Protein AF-A0A8H3F7Q8-F1 (afdb_monomer_lite)

Secondary structure (DSSP, 8-state):
----HHHHTGGGG----GGG--------SHHHHHHHHHHHHHHHHSS--S-EEEEE-GGGHHIIIIIIHHHTT--GGGEEEEE-PPPTTTS-HHHHHHHHIIIIIHHHHS-TTS-SHHHHHHHHHTT--GGGGGTTGGGS-HHHHHHHT---TTTT-PPP-S--GGGGTT-

Structure (mmCIF, N/CA/C/O backbone):
data_AF-A0A8H3F7Q8-F1
#
_entry.id   AF-A0A8H3F7Q8-F1
#
loop_
_atom_site.group_PDB
_atom_site.id
_atom_site.type_symbol
_atom_site.label_atom_id
_atom_site.label_alt_id
_atom_site.label_comp_id
_atom_site.label_asym_id
_atom_site.label_entity_id
_atom_site.label_seq_id
_atom_site.pdbx_PDB_ins_code
_atom_site.Cartn_x
_atom_site.Cartn_y
_atom_site.Cartn_z
_atom_site.occupancy
_atom_site.B_iso_or_equiv
_atom_site.auth_seq_id
_atom_site.auth_comp_id
_atom_site.auth_asym_id
_atom_site.auth_atom_id
_atom_site.pdbx_PDB_model_num
ATOM 1 N N . MET A 1 1 ? -10.538 2.514 -24.188 1.00 38.47 1 MET A N 1
ATOM 2 C CA . MET A 1 1 ? -11.020 1.295 -23.506 1.00 38.47 1 MET A CA 1
ATOM 3 C C . MET A 1 1 ? -10.048 1.045 -22.367 1.00 38.47 1 MET A C 1
ATOM 5 O O . MET A 1 1 ? -8.864 0.940 -22.654 1.00 38.47 1 MET A O 1
ATOM 9 N N . ILE A 1 2 ? -10.483 1.089 -21.105 1.00 45.28 2 ILE A N 1
ATOM 10 C CA . ILE A 1 2 ? -9.606 0.696 -19.993 1.00 45.28 2 ILE A CA 1
ATOM 11 C C . ILE A 1 2 ? -9.427 -0.815 -20.124 1.00 45.28 2 ILE A C 1
ATOM 13 O O . ILE A 1 2 ? -10.414 -1.547 -20.145 1.00 45.28 2 ILE A O 1
ATOM 17 N N . GLN A 1 3 ? -8.189 -1.250 -20.325 1.00 55.62 3 GLN A N 1
ATOM 18 C CA . GLN A 1 3 ? -7.856 -2.658 -20.452 1.00 55.62 3 GLN A CA 1
ATOM 19 C C . GLN A 1 3 ? -8.071 -3.338 -19.095 1.00 55.62 3 GLN A C 1
ATOM 21 O O . GLN A 1 3 ? -7.440 -2.958 -18.107 1.00 55.62 3 GLN A O 1
ATOM 26 N N . ASP A 1 4 ? -8.971 -4.319 -19.031 1.00 75.25 4 ASP A N 1
ATOM 27 C CA . ASP A 1 4 ? -9.176 -5.121 -17.825 1.00 75.25 4 ASP A CA 1
ATOM 28 C C . ASP A 1 4 ? -8.145 -6.251 -17.823 1.00 75.25 4 ASP A C 1
ATOM 30 O O . ASP A 1 4 ? -8.389 -7.360 -18.295 1.00 75.25 4 ASP A O 1
ATOM 34 N N . VAL A 1 5 ? -6.956 -5.930 -17.310 1.00 79.31 5 VAL A N 1
ATOM 35 C CA . VAL A 1 5 ? -5.803 -6.840 -17.264 1.00 79.31 5 VAL A CA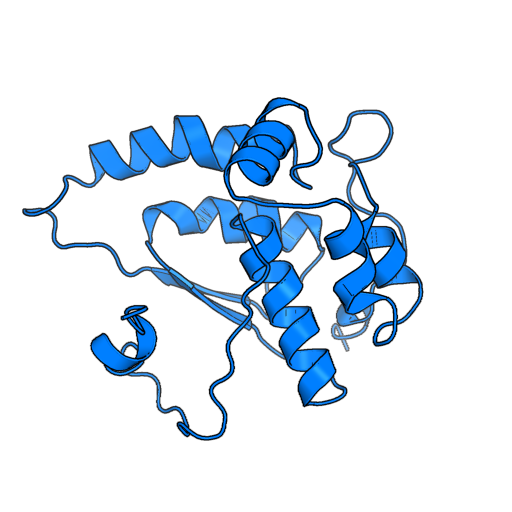 1
ATOM 36 C C . VAL A 1 5 ? -6.165 -8.178 -16.612 1.00 79.31 5 VAL A C 1
ATOM 38 O O . VAL A 1 5 ? -5.646 -9.213 -17.025 1.00 79.31 5 VAL A O 1
ATOM 41 N N . ALA A 1 6 ? -7.062 -8.186 -15.622 1.00 83.75 6 ALA A N 1
ATOM 42 C CA . ALA A 1 6 ? -7.491 -9.420 -14.980 1.00 83.75 6 ALA A CA 1
ATOM 43 C C . ALA A 1 6 ? -8.317 -10.288 -15.939 1.00 83.75 6 ALA A C 1
ATOM 45 O O . ALA A 1 6 ? -8.023 -11.476 -16.075 1.00 83.75 6 ALA A O 1
ATOM 46 N N . LYS A 1 7 ? -9.301 -9.710 -16.641 1.00 85.00 7 LYS A N 1
ATOM 47 C CA . LYS A 1 7 ? -10.099 -10.440 -17.644 1.00 85.00 7 LYS A CA 1
ATOM 48 C C . LYS A 1 7 ? -9.254 -10.917 -18.822 1.00 85.00 7 LYS A C 1
ATOM 50 O O . LYS A 1 7 ? -9.357 -12.085 -19.195 1.00 85.00 7 LYS A O 1
ATOM 55 N N . ASP A 1 8 ? -8.384 -10.058 -19.349 1.00 86.44 8 ASP A N 1
ATOM 56 C CA . ASP A 1 8 ? -7.514 -10.370 -20.491 1.00 86.44 8 ASP A CA 1
ATOM 57 C C . ASP A 1 8 ? -6.557 -11.534 -20.199 1.00 86.44 8 ASP A C 1
ATOM 59 O O . ASP A 1 8 ? -6.182 -12.280 -21.099 1.00 86.44 8 ASP A O 1
ATOM 63 N N . ASN A 1 9 ? -6.193 -11.721 -18.928 1.00 85.56 9 ASN A N 1
ATOM 64 C CA . ASN A 1 9 ? -5.328 -12.808 -18.473 1.00 85.56 9 ASN A CA 1
ATOM 65 C C . ASN A 1 9 ? -6.108 -13.957 -17.811 1.00 85.56 9 ASN A C 1
ATOM 67 O O . ASN A 1 9 ? -5.530 -14.716 -17.032 1.00 85.56 9 ASN A O 1
ATOM 71 N N . GLN A 1 10 ? -7.416 -14.083 -18.076 1.00 88.38 10 GLN A N 1
ATOM 72 C CA . GLN A 1 10 ? -8.281 -15.140 -17.529 1.00 88.38 10 GLN A CA 1
ATOM 73 C C . GLN A 1 10 ? -8.143 -15.296 -16.002 1.00 88.38 10 GLN A C 1
ATOM 75 O O . GLN A 1 10 ? -8.003 -16.401 -15.472 1.00 88.38 10 GLN A O 1
ATOM 80 N N . TYR A 1 11 ? -8.100 -14.164 -15.296 1.00 87.56 11 TYR A N 1
ATOM 81 C CA . TYR A 1 11 ? -7.892 -14.070 -13.850 1.00 87.56 11 TYR A CA 1
ATOM 82 C C . TYR A 1 11 ? -6.658 -14.835 -13.348 1.00 87.56 11 TYR A C 1
ATOM 84 O O . TYR A 1 11 ? -6.620 -15.321 -12.217 1.00 87.56 11 TYR A O 1
ATOM 92 N N . PHE A 1 12 ? -5.635 -14.960 -14.197 1.00 86.88 12 PHE A N 1
ATOM 93 C CA . PHE A 1 12 ? -4.383 -15.656 -13.912 1.00 86.88 12 PHE A CA 1
ATOM 94 C C . PHE A 1 12 ? -4.593 -17.102 -13.425 1.00 86.88 12 PHE A C 1
ATOM 96 O O . PHE A 1 12 ? -3.835 -17.588 -12.574 1.00 86.88 12 PHE A O 1
ATOM 103 N N . GLY A 1 13 ? -5.630 -17.775 -13.940 1.00 84.81 13 GLY A N 1
ATOM 104 C CA . GLY A 1 13 ? -5.991 -19.154 -13.596 1.00 84.81 13 GLY A CA 1
ATOM 105 C C . GLY A 1 13 ? -6.688 -19.315 -12.242 1.00 84.81 13 GLY A C 1
ATOM 106 O O . GLY A 1 13 ? -6.814 -20.435 -11.752 1.00 84.81 13 GLY A O 1
ATOM 107 N N . ILE A 1 14 ? -7.117 -18.219 -11.613 1.00 84.31 14 ILE A N 1
ATOM 108 C CA . ILE A 1 14 ? -7.911 -18.255 -10.384 1.00 84.31 14 ILE A CA 1
ATOM 109 C C . ILE A 1 14 ? -9.382 -18.366 -10.771 1.00 84.31 14 ILE A C 1
ATOM 111 O O . ILE A 1 14 ? -9.877 -17.593 -11.587 1.00 84.31 14 ILE A O 1
ATOM 115 N N . ALA A 1 15 ? -10.093 -19.318 -10.171 1.00 87.62 15 ALA A N 1
ATOM 116 C CA . ALA A 1 15 ? -11.536 -19.416 -10.334 1.00 87.62 15 ALA A CA 1
ATOM 117 C C . ALA A 1 15 ? -12.210 -18.235 -9.618 1.00 87.62 15 ALA A C 1
ATOM 119 O O . ALA A 1 15 ? -12.202 -18.161 -8.388 1.00 87.62 15 ALA A O 1
ATOM 120 N N . VAL A 1 16 ? -12.782 -17.310 -10.390 1.00 86.69 16 VAL A N 1
ATOM 121 C CA . VAL A 1 16 ? -13.497 -16.135 -9.876 1.00 86.69 16 VAL A CA 1
ATOM 122 C C . VAL A 1 16 ? -14.886 -16.088 -10.492 1.00 86.69 16 VAL A C 1
ATOM 124 O O . VAL A 1 16 ? -15.044 -16.295 -11.692 1.00 86.69 16 VAL A O 1
ATOM 127 N N . ASP A 1 17 ? -15.889 -15.795 -9.671 1.00 88.94 17 ASP A N 1
ATOM 128 C CA . ASP A 1 17 ? -17.219 -15.417 -10.145 1.00 88.94 17 ASP A CA 1
ATOM 129 C C . ASP A 1 17 ? -17.142 -13.978 -10.693 1.00 88.94 17 ASP A C 1
ATOM 131 O O . ASP A 1 17 ? -16.855 -13.065 -9.910 1.00 88.94 17 ASP A O 1
ATOM 135 N N . PRO A 1 18 ? -17.384 -13.735 -11.998 1.00 85.31 18 PRO A N 1
ATOM 136 C CA . PRO A 1 18 ? -17.293 -12.397 -12.583 1.00 85.31 18 PRO A CA 1
ATOM 137 C C . PRO A 1 18 ? -18.216 -11.366 -11.920 1.00 85.31 18 PRO A C 1
ATOM 139 O O . PRO A 1 18 ? -17.902 -10.178 -11.935 1.00 85.31 18 PRO A O 1
ATOM 142 N N . HIS A 1 19 ? -19.319 -11.795 -11.293 1.00 87.06 19 HIS A N 1
ATOM 143 C CA . HIS A 1 19 ? -20.226 -10.911 -10.549 1.00 87.06 19 HIS A CA 1
ATOM 144 C C . HIS A 1 19 ? -19.674 -10.480 -9.184 1.00 87.06 19 HIS A C 1
ATOM 146 O O . HIS A 1 19 ? -20.225 -9.586 -8.543 1.00 87.06 19 HIS A O 1
ATOM 152 N N . ARG A 1 20 ? -18.581 -11.101 -8.733 1.00 88.44 20 ARG A N 1
ATOM 153 C CA . ARG A 1 20 ? -17.860 -10.774 -7.495 1.00 88.44 20 ARG A CA 1
ATOM 154 C C . ARG A 1 20 ? -16.540 -10.056 -7.762 1.00 88.44 20 ARG A C 1
ATOM 156 O O . ARG A 1 20 ? -15.711 -9.939 -6.862 1.00 88.44 20 ARG A O 1
ATOM 163 N N . VAL A 1 21 ? -16.343 -9.577 -8.989 1.00 89.62 21 VAL A N 1
ATOM 164 C CA . VAL A 1 21 ? -15.190 -8.767 -9.377 1.00 89.62 21 VAL A CA 1
ATOM 165 C C . VAL A 1 21 ? -15.592 -7.301 -9.321 1.00 89.62 21 VAL A C 1
ATOM 167 O O . VAL A 1 21 ? -16.527 -6.873 -9.994 1.00 89.62 21 VAL A O 1
ATOM 170 N N . VAL A 1 22 ? -14.872 -6.531 -8.513 1.00 90.00 22 VAL A N 1
ATOM 171 C CA . VAL A 1 22 ? -15.082 -5.091 -8.352 1.00 90.00 22 VAL A CA 1
ATOM 172 C C . VAL A 1 22 ? -13.772 -4.353 -8.572 1.00 90.00 22 VAL A C 1
ATOM 174 O O . VAL A 1 22 ? -12.702 -4.882 -8.274 1.00 90.00 22 VAL A O 1
ATOM 177 N N . THR A 1 23 ? -13.865 -3.125 -9.068 1.00 90.25 23 THR A N 1
ATOM 178 C CA . THR A 1 23 ? -12.721 -2.227 -9.204 1.00 90.25 23 THR A CA 1
ATOM 179 C C . THR A 1 23 ? -12.572 -1.326 -7.978 1.00 90.25 23 THR A C 1
ATOM 181 O O . THR A 1 23 ? -13.541 -1.021 -7.266 1.00 90.25 23 THR A O 1
ATOM 184 N N . GLU A 1 24 ? -11.326 -0.940 -7.726 1.00 91.44 24 GLU A N 1
ATOM 185 C CA . GLU A 1 24 ? -10.920 0.158 -6.857 1.00 91.44 24 GLU A CA 1
ATOM 186 C C . GLU A 1 24 ? -10.174 1.138 -7.770 1.00 91.44 24 GLU A C 1
ATOM 188 O O . GLU A 1 24 ? -9.155 0.772 -8.353 1.00 91.44 24 GLU A O 1
ATOM 193 N N . ASP A 1 25 ? -10.736 2.331 -7.965 1.00 89.62 25 ASP A N 1
ATOM 194 C CA . ASP A 1 25 ? -10.358 3.249 -9.048 1.00 89.62 25 ASP A CA 1
ATOM 195 C C . ASP A 1 25 ? -9.681 4.538 -8.533 1.00 89.62 25 ASP A C 1
ATOM 197 O O . ASP A 1 25 ? -9.519 5.501 -9.284 1.00 89.62 25 ASP A O 1
ATOM 201 N N . HIS A 1 26 ? -9.307 4.592 -7.249 1.00 90.31 26 HIS A N 1
ATOM 202 C CA . HIS A 1 26 ? -8.737 5.780 -6.606 1.00 90.31 26 HIS A CA 1
ATOM 203 C C . HIS A 1 26 ? -7.265 5.637 -6.222 1.00 90.31 26 HIS A C 1
ATOM 205 O O . HIS A 1 26 ? -6.577 6.654 -6.101 1.00 90.31 26 HIS A O 1
ATOM 211 N N . ALA A 1 27 ? -6.747 4.422 -6.031 1.00 92.62 27 ALA A N 1
ATOM 212 C CA . ALA A 1 27 ? -5.335 4.241 -5.733 1.00 92.62 27 ALA A CA 1
ATOM 213 C C . ALA A 1 27 ? -4.445 4.685 -6.902 1.00 92.62 27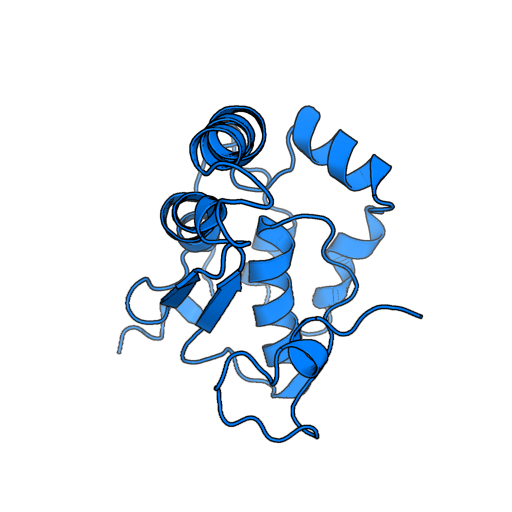 ALA A C 1
ATOM 215 O O . ALA A 1 27 ? -4.540 4.185 -8.023 1.00 92.62 27 ALA A O 1
ATOM 216 N N . VAL A 1 28 ? -3.497 5.576 -6.613 1.00 94.50 28 VAL A N 1
ATOM 217 C CA . VAL A 1 28 ? -2.515 6.082 -7.581 1.00 94.50 28 VAL A CA 1
ATOM 218 C C . VAL A 1 28 ? -1.100 5.560 -7.320 1.00 94.50 28 VAL A C 1
ATOM 220 O O . VAL A 1 28 ? -0.164 5.900 -8.051 1.00 94.50 28 VAL A O 1
ATOM 223 N N . ASP A 1 29 ? -0.905 4.740 -6.288 1.00 95.12 29 ASP A N 1
ATOM 224 C CA . ASP A 1 29 ? 0.344 4.035 -6.007 1.00 95.12 29 ASP A CA 1
ATOM 225 C C . ASP A 1 29 ? 0.121 2.637 -5.405 1.00 95.12 29 ASP A C 1
ATOM 227 O O . ASP A 1 29 ? -1.004 2.217 -5.147 1.00 95.12 29 ASP A O 1
ATOM 231 N N . SER A 1 30 ? 1.216 1.901 -5.194 1.00 95.81 30 SER A N 1
ATOM 232 C CA . SER A 1 30 ? 1.172 0.515 -4.722 1.00 95.81 30 SER A CA 1
ATOM 233 C C . SER A 1 30 ? 0.821 0.352 -3.242 1.00 95.81 30 SER A C 1
ATOM 235 O O . SER A 1 30 ? 0.296 -0.699 -2.881 1.00 95.81 30 SER A O 1
ATOM 237 N N . TYR A 1 31 ? 1.080 1.354 -2.396 1.00 97.44 31 TYR A N 1
ATOM 238 C CA . TYR A 1 31 ? 0.635 1.333 -1.001 1.00 97.44 31 TYR A CA 1
ATOM 239 C C . TYR A 1 31 ? -0.894 1.436 -0.958 1.00 97.44 31 TYR A C 1
ATOM 241 O O . TYR A 1 31 ? -1.569 0.590 -0.369 1.00 97.44 31 TYR A O 1
ATOM 249 N N . GLN A 1 32 ? -1.436 2.417 -1.683 1.00 95.38 32 GLN A N 1
ATOM 250 C CA . GLN A 1 32 ? -2.869 2.625 -1.834 1.00 95.38 32 GLN A CA 1
ATOM 251 C C . GLN A 1 32 ? -3.534 1.427 -2.512 1.00 95.38 32 GLN A C 1
ATOM 253 O O . GLN A 1 32 ? -4.598 1.021 -2.067 1.00 95.38 32 GLN A O 1
ATOM 258 N N . ASN A 1 33 ? -2.903 0.792 -3.510 1.00 95.81 33 ASN A N 1
ATOM 259 C CA . ASN A 1 33 ? -3.475 -0.405 -4.139 1.00 95.81 33 ASN A CA 1
ATOM 260 C C . ASN A 1 33 ? -3.748 -1.524 -3.122 1.00 95.81 33 ASN A C 1
ATOM 262 O O . ASN A 1 33 ? -4.762 -2.204 -3.240 1.00 95.81 33 ASN A O 1
ATOM 266 N N . LEU A 1 34 ? -2.870 -1.727 -2.132 1.00 97.38 34 LEU A N 1
ATOM 267 C CA . LEU A 1 34 ? -3.108 -2.722 -1.085 1.00 97.38 34 LEU A CA 1
ATOM 268 C C . LEU A 1 34 ? -4.199 -2.253 -0.119 1.00 97.38 34 LEU A C 1
ATOM 270 O O . LEU A 1 34 ? -5.190 -2.956 0.082 1.00 97.38 34 LEU A O 1
ATOM 274 N N . LEU A 1 35 ? -4.013 -1.072 0.478 1.00 95.88 35 LEU A N 1
ATOM 275 C CA . LEU A 1 35 ? -4.912 -0.580 1.516 1.00 95.88 35 LEU A CA 1
ATOM 276 C C . LEU A 1 35 ? -6.324 -0.379 0.960 1.00 95.88 35 LEU A C 1
ATOM 278 O O . LEU A 1 35 ? -7.279 -0.918 1.507 1.00 95.88 35 LEU A O 1
ATOM 282 N N . PHE A 1 36 ? -6.480 0.313 -0.165 1.00 94.75 36 PHE A N 1
ATOM 283 C CA . PHE A 1 36 ? -7.799 0.629 -0.708 1.00 94.75 36 PHE A CA 1
ATOM 284 C C . PHE A 1 36 ? -8.524 -0.609 -1.224 1.00 94.75 36 PHE A C 1
ATOM 286 O O . PHE A 1 36 ? -9.739 -0.671 -1.086 1.00 94.75 36 PHE A O 1
ATOM 293 N N . ALA A 1 37 ? -7.826 -1.635 -1.723 1.00 95.06 37 ALA A N 1
ATOM 294 C CA . ALA A 1 37 ? -8.472 -2.904 -2.061 1.00 95.06 37 ALA A CA 1
ATOM 295 C C . ALA A 1 37 ? -9.086 -3.585 -0.821 1.00 95.06 37 ALA A C 1
ATOM 297 O O . ALA A 1 37 ? -10.214 -4.081 -0.881 1.00 95.06 37 ALA A O 1
ATOM 298 N N . ILE A 1 38 ? -8.388 -3.558 0.322 1.00 95.19 38 ILE A N 1
ATOM 299 C CA . ILE A 1 38 ? -8.905 -4.059 1.608 1.00 95.19 38 ILE A CA 1
ATOM 300 C C . ILE A 1 38 ? -10.141 -3.255 2.039 1.00 95.19 38 ILE A C 1
ATOM 302 O O . ILE A 1 38 ? -11.156 -3.837 2.433 1.00 95.19 38 ILE A O 1
ATOM 306 N N . LEU A 1 39 ? -10.087 -1.924 1.929 1.00 93.69 39 LEU A N 1
ATOM 307 C CA . LEU A 1 39 ? -11.202 -1.046 2.301 1.00 93.69 39 LEU A CA 1
ATOM 308 C C . LEU A 1 39 ? -12.393 -1.191 1.349 1.00 93.69 39 LEU A C 1
ATOM 310 O O . LEU A 1 39 ? -13.537 -1.233 1.800 1.00 93.69 39 LEU A O 1
ATOM 314 N N . ARG A 1 40 ? -12.142 -1.371 0.049 1.00 92.94 40 ARG A N 1
ATOM 315 C CA . ARG A 1 40 ? -13.161 -1.661 -0.964 1.00 92.94 40 ARG A CA 1
ATOM 316 C C . ARG A 1 40 ? -13.873 -2.969 -0.659 1.00 92.94 40 ARG A C 1
ATOM 318 O O . ARG A 1 40 ? -15.102 -3.009 -0.682 1.00 92.94 40 ARG A O 1
ATOM 325 N N . PHE A 1 41 ? -13.122 -4.016 -0.319 1.00 93.12 41 PHE A N 1
ATOM 326 C CA . PHE A 1 41 ? -13.694 -5.291 0.105 1.00 93.12 41 PHE A CA 1
ATOM 327 C C . PHE A 1 41 ? -14.594 -5.114 1.336 1.00 93.12 41 PHE A C 1
ATOM 329 O O . PHE A 1 41 ? -15.725 -5.608 1.348 1.00 93.12 41 PHE A O 1
ATOM 336 N N . HIS A 1 42 ? -14.138 -4.364 2.344 1.00 92.00 42 HIS A N 1
ATOM 337 C CA . HIS A 1 42 ? -14.943 -4.065 3.528 1.00 92.00 42 HIS A CA 1
ATOM 338 C C . HIS A 1 42 ? -16.212 -3.274 3.188 1.00 92.00 42 HIS A C 1
ATOM 340 O O . HIS A 1 42 ? -17.293 -3.625 3.653 1.00 92.00 42 HIS A O 1
ATOM 346 N N . ALA A 1 43 ? -16.123 -2.249 2.341 1.00 90.19 43 ALA A N 1
ATOM 347 C CA . ALA A 1 43 ? -17.281 -1.458 1.931 1.00 90.19 43 ALA A CA 1
ATOM 348 C C . ALA A 1 43 ? -18.359 -2.312 1.241 1.00 90.19 43 ALA A C 1
ATOM 350 O O . ALA A 1 43 ? -19.550 -2.116 1.481 1.00 90.19 43 ALA A O 1
ATOM 351 N N . MET A 1 44 ? -17.937 -3.296 0.444 1.00 89.94 44 MET A N 1
ATOM 352 C CA . MET A 1 44 ? -18.832 -4.204 -0.276 1.00 89.94 44 MET A CA 1
ATOM 353 C C . MET A 1 44 ? -19.430 -5.312 0.599 1.00 89.94 44 MET A C 1
ATOM 355 O O . MET A 1 44 ? -20.555 -5.741 0.356 1.00 89.94 44 MET A O 1
ATOM 359 N N . THR A 1 45 ? -18.687 -5.807 1.593 1.00 91.25 45 THR A N 1
ATOM 360 C CA . THR A 1 45 ? -19.047 -7.033 2.337 1.00 91.25 45 THR A CA 1
ATOM 361 C C . THR A 1 45 ? -19.347 -6.805 3.817 1.00 91.25 45 THR A C 1
ATOM 363 O O . THR A 1 45 ? -19.811 -7.721 4.496 1.00 91.25 45 THR A O 1
ATOM 366 N N . ARG A 1 46 ? -19.065 -5.601 4.331 1.00 90.62 46 ARG A N 1
ATOM 367 C CA . ARG A 1 46 ? -19.090 -5.231 5.758 1.00 90.62 46 ARG A CA 1
ATOM 368 C C . ARG A 1 46 ? -18.182 -6.094 6.642 1.00 90.62 46 ARG A C 1
ATOM 370 O O . ARG A 1 46 ? -18.404 -6.203 7.845 1.00 90.62 46 ARG A O 1
ATOM 377 N N . ARG A 1 47 ? -17.165 -6.733 6.051 1.00 91.06 47 ARG A N 1
ATOM 378 C CA . ARG A 1 47 ? -16.162 -7.555 6.742 1.00 91.06 47 ARG A CA 1
ATOM 379 C C . ARG A 1 47 ? -14.785 -7.279 6.152 1.00 91.06 47 ARG A C 1
ATOM 381 O O . ARG A 1 47 ? -14.655 -7.092 4.950 1.00 91.06 47 ARG A O 1
ATOM 388 N N . PHE A 1 48 ? -13.748 -7.270 6.982 1.00 92.62 48 PHE A N 1
ATOM 389 C CA . PHE A 1 48 ? -12.377 -7.256 6.470 1.00 92.62 48 PHE A CA 1
ATOM 390 C C . PHE A 1 48 ? -12.029 -8.627 5.875 1.00 92.62 48 PHE A C 1
ATOM 392 O O . PHE A 1 48 ? -12.554 -9.643 6.348 1.00 92.62 48 PHE A O 1
ATOM 399 N N . PRO A 1 49 ? -11.180 -8.683 4.834 1.00 94.56 49 PRO A N 1
ATOM 400 C CA . PRO A 1 49 ? -10.820 -9.949 4.224 1.00 94.56 49 PRO A CA 1
ATOM 401 C C . PRO A 1 49 ? -10.031 -10.803 5.217 1.00 94.56 49 PRO A C 1
ATOM 403 O O . PRO A 1 49 ? -9.106 -10.329 5.870 1.00 94.56 49 PRO A O 1
ATOM 406 N N . ALA A 1 50 ? -10.380 -12.085 5.311 1.00 94.56 50 ALA A N 1
ATOM 407 C CA . ALA A 1 50 ? -9.618 -13.034 6.118 1.00 94.56 50 ALA A CA 1
ATOM 408 C C . ALA A 1 50 ? -8.256 -13.360 5.486 1.00 94.56 50 ALA A C 1
ATOM 410 O O . ALA A 1 50 ? -7.357 -13.807 6.180 1.00 94.56 50 ALA A O 1
ATOM 411 N N . HIS A 1 51 ? -8.092 -13.153 4.180 1.00 96.19 51 HIS A N 1
ATOM 412 C CA . HIS A 1 51 ? -6.847 -13.392 3.458 1.00 96.19 51 HIS A CA 1
ATOM 413 C C . HIS A 1 51 ? -6.763 -12.460 2.255 1.00 96.19 51 HIS A C 1
ATOM 415 O O . HIS A 1 51 ? -7.779 -12.207 1.607 1.00 96.19 51 HIS A O 1
ATOM 421 N N . VAL A 1 52 ? -5.561 -11.983 1.934 1.00 97.12 52 VAL A N 1
ATOM 422 C CA . VAL A 1 52 ? -5.296 -11.175 0.738 1.00 97.12 52 VAL A CA 1
ATOM 423 C C . VAL A 1 52 ? -4.306 -11.911 -0.162 1.00 97.12 52 VAL A C 1
ATOM 425 O O . VAL A 1 52 ? -3.225 -12.324 0.259 1.00 97.12 52 VAL A O 1
ATOM 428 N N . ALA A 1 53 ? -4.673 -12.072 -1.431 1.00 95.56 53 ALA A N 1
ATOM 429 C CA . ALA A 1 53 ? -3.785 -12.563 -2.476 1.00 95.56 53 ALA A CA 1
ATOM 430 C C . ALA A 1 53 ? -3.483 -11.424 -3.450 1.00 95.56 53 ALA A C 1
ATOM 432 O O . ALA A 1 53 ? -4.375 -10.936 -4.140 1.00 95.56 53 ALA A O 1
ATOM 433 N N . ILE A 1 54 ? -2.225 -10.991 -3.491 1.00 96.31 54 ILE A N 1
ATOM 434 C CA . ILE A 1 54 ? -1.754 -9.955 -4.409 1.00 96.31 54 ILE A CA 1
ATOM 435 C C . ILE A 1 54 ? -1.255 -10.635 -5.677 1.00 96.31 54 ILE A C 1
ATOM 437 O O . ILE A 1 54 ? -0.409 -11.526 -5.614 1.00 96.31 54 ILE A O 1
ATOM 441 N N . ILE A 1 55 ? -1.744 -10.185 -6.827 1.00 93.75 55 ILE A N 1
ATOM 442 C CA . ILE A 1 55 ? -1.267 -10.618 -8.140 1.00 93.75 55 ILE A CA 1
ATOM 443 C C . ILE A 1 55 ? -0.704 -9.383 -8.825 1.00 93.75 55 ILE A C 1
ATOM 445 O O . ILE A 1 55 ? -1.422 -8.413 -9.069 1.00 93.75 55 ILE A O 1
ATOM 449 N N . SER A 1 56 ? 0.602 -9.371 -9.065 1.00 92.62 56 SER A N 1
ATOM 450 C CA . SER A 1 56 ? 1.284 -8.227 -9.671 1.00 92.62 56 SER A CA 1
ATOM 451 C C . SER A 1 56 ? 2.585 -8.669 -10.323 1.00 92.62 56 SER A C 1
ATOM 453 O O . SER A 1 56 ? 2.966 -9.832 -10.224 1.00 92.62 56 SER A O 1
ATOM 455 N N . HIS A 1 57 ? 3.293 -7.733 -10.948 1.00 91.31 57 HIS A N 1
ATOM 456 C CA . HIS A 1 57 ? 4.649 -7.990 -11.421 1.00 91.31 57 HIS A CA 1
ATOM 457 C C . HIS A 1 57 ? 5.554 -8.452 -10.274 1.00 91.31 57 HIS A C 1
ATOM 459 O O . HIS A 1 57 ? 5.548 -7.852 -9.194 1.00 91.31 57 HIS A O 1
ATOM 465 N N . ASP A 1 58 ? 6.319 -9.514 -10.511 1.00 92.56 58 ASP A N 1
ATOM 466 C CA . ASP A 1 58 ? 7.125 -10.197 -9.501 1.00 92.56 58 ASP A CA 1
ATOM 467 C C . ASP A 1 58 ? 8.231 -9.300 -8.947 1.00 92.56 58 ASP A C 1
ATOM 469 O O . ASP A 1 58 ? 8.481 -9.316 -7.744 1.00 92.56 58 ASP A O 1
ATOM 473 N N . PHE A 1 59 ? 8.801 -8.412 -9.766 1.00 91.19 59 PHE A N 1
ATOM 474 C CA . PHE A 1 59 ? 9.770 -7.427 -9.274 1.00 91.19 59 PHE A CA 1
ATOM 475 C C . PHE A 1 59 ? 9.213 -6.573 -8.115 1.00 91.19 59 PHE A C 1
ATOM 477 O O . PHE A 1 59 ? 9.964 -6.159 -7.239 1.00 91.19 59 PHE A O 1
ATOM 484 N N . LYS A 1 60 ? 7.888 -6.360 -8.024 1.00 94.88 60 LYS A N 1
ATOM 485 C CA . LYS A 1 60 ? 7.253 -5.584 -6.938 1.00 94.88 60 LYS A CA 1
ATOM 486 C C . LYS A 1 60 ? 7.085 -6.359 -5.629 1.00 94.88 60 LYS A C 1
ATOM 488 O O . LYS A 1 60 ? 6.674 -5.753 -4.636 1.00 94.88 60 LYS A O 1
ATOM 493 N N . LYS A 1 61 ? 7.339 -7.669 -5.617 1.00 95.94 61 LYS A N 1
ATOM 494 C CA . LYS A 1 61 ? 7.015 -8.578 -4.510 1.00 95.94 61 LYS A CA 1
ATOM 495 C C . LYS A 1 61 ? 7.529 -8.076 -3.165 1.00 95.94 61 LYS A C 1
ATOM 497 O O . LYS A 1 61 ? 6.736 -7.903 -2.240 1.00 95.94 61 LYS A O 1
ATOM 502 N N . ASN A 1 62 ? 8.820 -7.759 -3.076 1.00 96.56 62 ASN A N 1
ATOM 503 C CA . ASN A 1 62 ? 9.432 -7.332 -1.815 1.00 96.56 62 ASN A CA 1
ATOM 504 C C . ASN A 1 62 ? 8.839 -6.009 -1.323 1.00 96.56 62 ASN A C 1
ATOM 506 O O . ASN A 1 62 ? 8.591 -5.855 -0.135 1.00 96.56 62 ASN A O 1
ATOM 510 N N . ARG A 1 63 ? 8.498 -5.075 -2.222 1.00 96.88 63 ARG A N 1
ATOM 511 C CA . ARG A 1 63 ? 7.855 -3.818 -1.816 1.00 96.88 63 ARG A CA 1
ATOM 512 C C . ARG A 1 63 ? 6.505 -4.062 -1.130 1.00 96.88 63 ARG A C 1
ATOM 514 O O . ARG A 1 63 ? 6.188 -3.393 -0.153 1.00 96.88 63 ARG A O 1
ATOM 521 N N . PHE A 1 64 ? 5.711 -5.021 -1.603 1.00 98.19 64 PHE A N 1
ATOM 522 C CA . PHE A 1 64 ? 4.448 -5.355 -0.939 1.00 98.19 64 PHE A CA 1
ATOM 523 C C . PHE A 1 64 ? 4.656 -6.111 0.375 1.00 98.19 64 PHE A C 1
ATOM 525 O O . PHE A 1 64 ? 4.034 -5.757 1.375 1.00 98.19 64 PHE A O 1
ATOM 532 N N . LEU A 1 65 ? 5.510 -7.136 0.372 1.00 98.06 65 LEU A N 1
ATOM 533 C CA . LEU A 1 65 ? 5.667 -8.050 1.506 1.00 98.06 65 LEU A CA 1
ATOM 534 C C . LEU A 1 65 ? 6.506 -7.471 2.651 1.00 98.06 65 LEU A C 1
ATOM 536 O O . LEU A 1 65 ? 6.206 -7.738 3.809 1.00 98.06 65 LEU A O 1
ATOM 540 N N . GLU A 1 66 ? 7.534 -6.684 2.339 1.00 97.69 66 GLU A N 1
ATOM 541 C CA . GLU A 1 66 ? 8.496 -6.166 3.321 1.00 97.69 66 GLU A CA 1
ATOM 542 C C . GLU A 1 66 ? 8.208 -4.715 3.725 1.00 97.69 66 GLU A C 1
ATOM 544 O O . GLU A 1 66 ? 8.638 -4.296 4.796 1.00 97.69 66 GLU A O 1
ATOM 549 N N . LEU A 1 67 ? 7.470 -3.949 2.905 1.00 97.94 67 LEU A N 1
ATOM 550 C CA . LEU A 1 67 ? 7.180 -2.535 3.180 1.00 97.94 67 LEU A CA 1
ATOM 551 C C . LEU A 1 67 ? 5.682 -2.268 3.372 1.00 97.94 67 LEU A C 1
ATOM 553 O O . LEU A 1 67 ? 5.268 -1.886 4.462 1.00 97.94 67 LEU A O 1
ATOM 557 N N . HIS A 1 68 ? 4.845 -2.482 2.350 1.00 98.31 68 HIS A N 1
ATOM 558 C CA . HIS A 1 68 ? 3.437 -2.058 2.408 1.00 98.31 68 HIS A CA 1
ATOM 559 C C . HIS A 1 68 ? 2.602 -2.832 3.431 1.00 98.31 68 HIS A C 1
ATOM 561 O O . HIS A 1 68 ? 1.907 -2.219 4.237 1.00 98.31 68 HIS A O 1
ATOM 567 N N . ALA A 1 69 ? 2.663 -4.166 3.414 1.00 98.12 69 ALA A N 1
ATOM 568 C CA . ALA A 1 69 ? 1.912 -4.979 4.365 1.00 98.12 69 ALA A CA 1
ATOM 569 C C . ALA A 1 69 ? 2.363 -4.735 5.819 1.00 98.12 69 ALA A C 1
ATOM 571 O O . ALA A 1 69 ? 1.488 -4.521 6.661 1.00 98.12 69 ALA A O 1
ATOM 572 N N . PRO A 1 70 ? 3.675 -4.659 6.128 1.00 97.81 70 PRO A N 1
ATOM 573 C CA . PRO A 1 70 ? 4.138 -4.248 7.453 1.00 97.81 70 PRO A CA 1
ATOM 574 C C . PRO A 1 70 ? 3.700 -2.837 7.864 1.00 97.81 70 PRO A C 1
ATOM 576 O O . PRO A 1 70 ? 3.299 -2.657 9.011 1.00 97.81 70 PRO A O 1
ATOM 579 N N . ALA A 1 71 ? 3.699 -1.859 6.948 1.00 97.94 71 ALA A N 1
ATOM 580 C CA . ALA A 1 71 ? 3.280 -0.482 7.241 1.00 97.94 71 ALA A CA 1
ATOM 581 C C . ALA A 1 71 ? 1.825 -0.390 7.730 1.00 97.94 71 ALA A C 1
ATOM 583 O O . ALA A 1 71 ? 1.521 0.393 8.624 1.00 97.94 71 ALA A O 1
ATOM 584 N N . ILE A 1 72 ? 0.933 -1.227 7.191 1.00 97.06 72 ILE A N 1
ATOM 585 C CA . ILE A 1 72 ? -0.463 -1.325 7.650 1.00 97.06 72 ILE A CA 1
ATOM 586 C C . ILE A 1 72 ? -0.675 -2.447 8.675 1.00 97.06 72 ILE A C 1
ATOM 588 O O . ILE A 1 72 ? -1.811 -2.763 9.010 1.00 97.06 72 ILE A O 1
ATOM 592 N N . ARG A 1 73 ? 0.396 -3.096 9.146 1.00 97.19 73 ARG A N 1
ATOM 593 C CA . ARG A 1 73 ? 0.360 -4.243 10.069 1.00 97.19 73 ARG A CA 1
ATOM 594 C C . ARG A 1 73 ? -0.548 -5.390 9.591 1.00 97.19 73 ARG A C 1
ATOM 596 O O . ARG A 1 73 ? -1.168 -6.081 10.398 1.00 97.19 73 ARG A O 1
ATOM 603 N N . TRP A 1 74 ? -0.634 -5.614 8.276 1.00 97.31 74 TRP A N 1
ATOM 604 C CA . TRP A 1 74 ? -1.397 -6.739 7.734 1.00 97.31 74 TRP A CA 1
ATOM 605 C C . TRP A 1 74 ? -0.724 -8.068 8.120 1.00 97.31 74 TRP A C 1
ATOM 607 O O . TRP A 1 74 ? 0.488 -8.208 7.919 1.00 97.31 74 TRP A O 1
ATOM 617 N N . PRO A 1 75 ? -1.455 -9.068 8.650 1.00 95.31 75 PRO A N 1
ATOM 618 C CA . PRO A 1 75 ? -0.831 -10.302 9.117 1.00 95.31 75 PRO A CA 1
ATOM 619 C C . PRO A 1 75 ? -0.171 -11.082 7.972 1.00 95.31 75 PRO A C 1
ATOM 621 O O . PRO A 1 75 ? -0.838 -11.483 7.020 1.00 95.31 75 PRO A O 1
ATOM 624 N N . ALA A 1 76 ? 1.128 -11.374 8.093 1.00 94.62 76 ALA A N 1
ATOM 625 C CA . ALA A 1 76 ? 1.889 -12.074 7.051 1.00 94.62 76 ALA A CA 1
ATOM 626 C C . ALA A 1 76 ? 1.309 -13.458 6.698 1.00 94.62 76 ALA A C 1
ATOM 628 O O . ALA A 1 76 ? 1.297 -13.845 5.534 1.00 94.62 76 ALA A O 1
ATOM 629 N N . ARG A 1 77 ? 0.762 -14.185 7.685 1.00 94.94 77 ARG A N 1
ATOM 630 C CA . ARG A 1 77 ? 0.106 -15.489 7.460 1.00 94.94 77 ARG 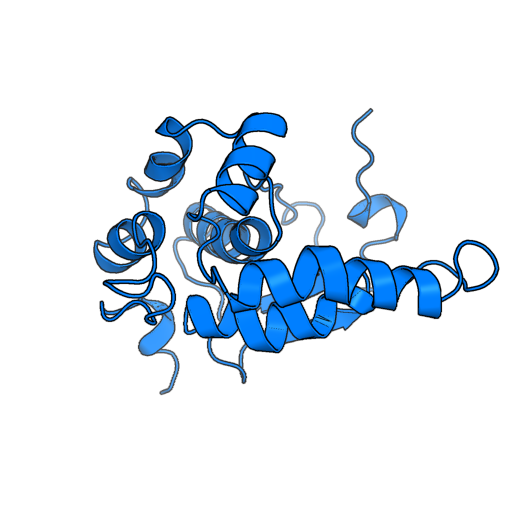A CA 1
ATOM 631 C C . ARG A 1 77 ? -1.199 -15.379 6.648 1.00 94.94 77 ARG A C 1
ATOM 633 O O . ARG A 1 77 ? -1.643 -16.373 6.090 1.00 94.94 77 ARG A O 1
ATOM 640 N N . ASN A 1 78 ? -1.795 -14.185 6.584 1.00 96.38 78 ASN A N 1
ATOM 641 C CA . ASN A 1 78 ? -3.028 -13.870 5.855 1.00 96.38 78 ASN A CA 1
ATOM 642 C C . ASN A 1 78 ? -2.720 -13.117 4.542 1.00 96.38 78 ASN A C 1
ATOM 644 O O . ASN A 1 78 ? -3.569 -12.382 4.023 1.00 96.38 78 ASN A O 1
ATOM 648 N N . LEU A 1 79 ? -1.489 -13.237 4.030 1.00 97.06 79 LEU A N 1
ATOM 649 C CA . LEU A 1 79 ? -1.036 -12.577 2.813 1.00 97.06 79 LEU A CA 1
ATOM 650 C C . LEU A 1 79 ? -0.297 -13.555 1.905 1.00 97.06 79 LEU A C 1
ATOM 652 O O . LEU A 1 79 ? 0.586 -14.293 2.330 1.00 97.06 79 LEU A O 1
ATOM 656 N N . THR A 1 80 ? -0.624 -13.517 0.621 1.00 96.69 80 THR A N 1
ATOM 657 C CA . THR A 1 80 ? 0.096 -14.252 -0.426 1.00 96.69 80 THR A CA 1
ATOM 658 C C . THR A 1 80 ? 0.393 -13.328 -1.592 1.00 96.69 80 THR A C 1
ATOM 660 O O . THR A 1 80 ? -0.377 -12.410 -1.870 1.00 96.69 80 THR A O 1
ATOM 663 N N . PHE A 1 81 ? 1.501 -13.575 -2.287 1.00 96.56 81 PHE A N 1
ATOM 664 C CA . PHE A 1 81 ? 1.884 -12.821 -3.474 1.00 96.56 81 PHE A CA 1
ATOM 665 C C . PHE A 1 81 ? 2.177 -13.780 -4.625 1.00 96.56 81 PHE A C 1
ATOM 667 O O . PHE A 1 81 ? 3.020 -14.670 -4.494 1.00 96.56 81 PHE A O 1
ATOM 674 N N . LYS A 1 82 ? 1.503 -13.576 -5.756 1.00 94.06 82 LYS A N 1
ATOM 675 C CA . LYS A 1 82 ? 1.747 -14.265 -7.022 1.00 94.06 82 LYS A CA 1
ATOM 676 C C . LYS A 1 82 ? 2.365 -13.275 -8.008 1.00 94.06 82 LYS A C 1
ATOM 678 O O . LYS A 1 82 ? 1.695 -12.352 -8.467 1.00 94.06 82 LYS A O 1
ATOM 683 N N . GLY A 1 83 ? 3.642 -13.484 -8.308 1.00 92.38 83 GLY A N 1
ATOM 684 C CA . GLY A 1 83 ? 4.378 -12.715 -9.302 1.00 92.38 83 GLY A CA 1
ATOM 685 C C . GLY A 1 83 ? 4.019 -13.130 -10.726 1.00 92.38 83 GLY A C 1
ATOM 686 O O . GLY A 1 83 ? 3.956 -14.322 -11.025 1.00 92.38 83 GLY A O 1
ATOM 687 N N . VAL A 1 84 ? 3.775 -12.150 -11.592 1.00 87.50 84 VAL A N 1
ATOM 688 C CA . VAL A 1 84 ? 3.520 -12.332 -13.025 1.00 87.50 84 VAL A CA 1
ATOM 689 C C . VAL A 1 84 ? 4.338 -11.295 -13.783 1.00 87.50 84 VAL A C 1
ATOM 691 O O . VAL A 1 84 ? 3.938 -10.139 -13.874 1.00 87.50 84 VAL A O 1
ATOM 694 N N . ASP A 1 85 ? 5.494 -11.697 -14.299 1.00 83.81 85 ASP A N 1
ATOM 695 C CA . ASP A 1 85 ? 6.350 -10.817 -15.094 1.00 83.81 85 ASP A CA 1
ATOM 696 C C . ASP A 1 85 ? 6.128 -11.009 -16.597 1.00 83.81 85 ASP A C 1
ATOM 698 O O . ASP A 1 85 ? 5.730 -12.096 -17.031 1.00 83.81 85 ASP A O 1
ATOM 702 N N . PRO A 1 86 ? 6.386 -9.967 -17.410 1.00 79.88 86 PRO A N 1
ATOM 703 C CA . PRO A 1 86 ? 6.475 -10.141 -18.851 1.00 79.88 86 PRO A CA 1
ATOM 704 C C . PRO A 1 86 ? 7.593 -11.135 -19.186 1.00 79.88 86 PRO A C 1
ATOM 706 O O . PRO A 1 86 ? 8.571 -11.270 -18.452 1.00 79.88 86 PRO A O 1
ATOM 709 N N . ALA A 1 87 ? 7.468 -11.816 -20.323 1.00 82.19 87 ALA A N 1
ATOM 710 C CA . ALA A 1 87 ? 8.515 -12.716 -20.789 1.00 82.19 87 ALA A CA 1
ATOM 711 C C . ALA A 1 87 ? 9.847 -11.961 -20.978 1.00 82.19 87 ALA A C 1
ATOM 713 O O . ALA A 1 87 ? 9.854 -10.825 -21.456 1.00 82.19 87 ALA A O 1
ATOM 714 N N . GLU A 1 88 ? 10.975 -12.602 -20.658 1.00 81.19 88 GLU A N 1
ATOM 715 C CA . GLU A 1 88 ? 12.302 -11.954 -20.635 1.00 81.19 88 GLU A CA 1
ATOM 716 C C . GLU A 1 88 ? 12.710 -11.305 -21.965 1.00 81.19 88 GLU A C 1
ATOM 718 O O . GLU A 1 88 ? 13.438 -10.312 -21.983 1.00 81.19 88 GLU A O 1
ATOM 723 N N . HIS A 1 89 ? 12.218 -11.832 -23.090 1.00 84.00 89 HIS A N 1
ATOM 724 C CA . HIS A 1 89 ? 12.473 -11.260 -24.413 1.00 84.00 89 HIS A CA 1
ATOM 725 C C . HIS A 1 89 ? 11.782 -9.901 -24.632 1.00 84.00 89 HIS A C 1
ATOM 727 O O . HIS A 1 89 ? 12.174 -9.165 -25.534 1.00 84.00 89 HIS A O 1
ATOM 733 N N . VAL A 1 90 ? 10.763 -9.563 -23.831 1.00 86.06 90 VAL A N 1
ATOM 734 C CA . VAL A 1 90 ? 10.074 -8.262 -23.858 1.00 86.06 90 VAL A CA 1
ATOM 735 C C . VAL A 1 90 ? 10.843 -7.250 -23.014 1.0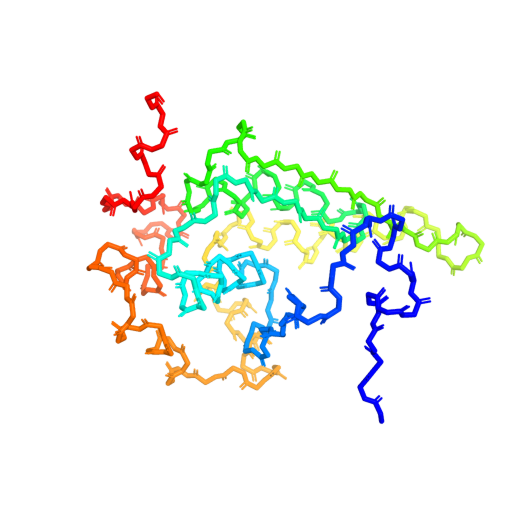0 86.06 90 VAL A C 1
ATOM 737 O O . VAL A 1 90 ? 11.145 -6.152 -23.479 1.00 86.06 90 VAL A O 1
ATOM 740 N N . VAL A 1 91 ? 11.176 -7.615 -21.772 1.00 86.31 91 VAL A N 1
ATOM 741 C CA . VAL A 1 91 ? 11.996 -6.798 -20.872 1.00 86.31 91 VAL A CA 1
ATOM 742 C C . VAL A 1 91 ? 12.880 -7.709 -20.032 1.00 86.31 91 VAL A C 1
ATOM 744 O O . VAL A 1 91 ? 12.395 -8.621 -19.368 1.00 86.31 91 VAL A O 1
ATOM 747 N N . ARG A 1 92 ? 14.181 -7.412 -20.017 1.00 88.19 92 ARG A N 1
ATOM 748 C CA . ARG A 1 92 ? 15.154 -8.118 -19.181 1.00 88.19 92 ARG A CA 1
ATOM 749 C C . ARG A 1 92 ? 14.878 -7.900 -17.695 1.00 88.19 92 ARG A C 1
ATOM 751 O O . ARG A 1 92 ? 14.654 -6.760 -17.270 1.00 88.19 92 ARG A O 1
ATOM 758 N N . ARG A 1 93 ? 14.972 -8.968 -16.901 1.00 86.00 93 ARG A N 1
ATOM 759 C CA . ARG A 1 93 ? 14.689 -8.937 -15.461 1.00 86.00 93 ARG A CA 1
ATOM 760 C C . ARG A 1 93 ? 15.567 -7.932 -14.714 1.00 86.00 93 ARG A C 1
ATOM 762 O O . ARG A 1 93 ? 15.061 -7.192 -13.877 1.00 86.00 93 ARG A O 1
ATOM 769 N N . GLU A 1 94 ? 16.835 -7.792 -15.096 1.00 88.00 94 GLU A N 1
ATOM 770 C CA . GLU A 1 94 ? 17.769 -6.863 -14.446 1.00 88.00 94 GLU A CA 1
ATOM 771 C C . GLU A 1 94 ? 17.331 -5.399 -14.588 1.00 88.00 94 GLU A C 1
ATOM 773 O O . GLU A 1 94 ? 17.553 -4.585 -13.692 1.00 88.00 94 GLU A O 1
ATOM 778 N N . VAL A 1 95 ? 16.688 -5.048 -15.709 1.00 87.38 95 VAL A N 1
ATOM 779 C CA . VAL A 1 95 ? 16.173 -3.691 -15.947 1.00 87.38 95 VAL A CA 1
ATOM 780 C C . VAL A 1 95 ? 14.971 -3.413 -15.045 1.00 87.38 95 VAL A C 1
ATOM 782 O O . VAL A 1 95 ? 14.870 -2.321 -14.477 1.00 87.38 95 VAL A O 1
ATOM 785 N N . LEU A 1 96 ? 14.083 -4.400 -14.889 1.00 87.88 96 LEU A N 1
ATOM 786 C CA . LEU A 1 96 ? 12.926 -4.313 -13.997 1.00 87.88 96 LEU A CA 1
ATOM 787 C C . LEU A 1 96 ? 13.375 -4.169 -12.540 1.00 87.88 96 LEU A C 1
ATOM 789 O O . LEU A 1 96 ? 12.949 -3.236 -11.858 1.00 87.88 96 LEU A O 1
ATOM 793 N N . ASP A 1 97 ? 14.298 -5.023 -12.099 1.00 88.00 97 ASP A N 1
ATOM 794 C CA . ASP A 1 97 ? 14.804 -5.033 -10.726 1.00 88.00 97 ASP A CA 1
ATOM 795 C C . ASP A 1 97 ? 15.568 -3.748 -10.383 1.00 88.00 97 ASP A C 1
ATOM 797 O O . ASP A 1 97 ? 15.366 -3.166 -9.314 1.00 88.00 97 ASP A O 1
ATOM 801 N N . ALA A 1 98 ? 16.400 -3.238 -11.298 1.00 88.81 98 ALA A N 1
ATOM 802 C CA . ALA A 1 98 ? 17.106 -1.974 -11.095 1.00 88.81 98 ALA A CA 1
ATOM 803 C C . ALA A 1 98 ? 16.132 -0.791 -10.977 1.00 88.81 98 ALA A C 1
ATOM 805 O O . ALA A 1 98 ? 16.279 0.062 -10.093 1.00 88.81 98 ALA A O 1
ATOM 806 N N . GLY A 1 99 ? 15.114 -0.743 -11.844 1.00 88.25 99 GLY A N 1
ATOM 807 C CA . GLY A 1 99 ? 14.080 0.287 -11.809 1.00 88.25 99 GLY A CA 1
ATOM 808 C C . GLY A 1 99 ? 13.257 0.244 -10.521 1.00 88.25 99 GLY A C 1
ATOM 809 O O . GLY A 1 99 ? 13.041 1.283 -9.890 1.00 88.25 99 GLY A O 1
ATOM 810 N N . GLU A 1 100 ? 12.840 -0.950 -10.106 1.00 92.19 100 GLU A N 1
ATOM 811 C CA . GLU A 1 100 ? 12.075 -1.164 -8.881 1.00 92.19 100 GLU A CA 1
ATOM 812 C C . GLU A 1 100 ? 12.894 -0.838 -7.632 1.00 92.19 100 GLU A C 1
ATOM 814 O O . GLU A 1 100 ? 12.417 -0.086 -6.784 1.00 92.19 100 GLU A O 1
ATOM 819 N N . SER A 1 101 ? 14.140 -1.306 -7.543 1.00 89.69 101 SER A N 1
ATOM 820 C CA . SER A 1 101 ? 15.032 -0.996 -6.423 1.00 89.69 101 SER A CA 1
ATOM 821 C C . SER A 1 101 ? 15.241 0.513 -6.276 1.00 89.69 101 SER A C 1
ATOM 823 O O . SER A 1 101 ? 15.071 1.067 -5.189 1.00 89.69 101 SER A O 1
ATOM 825 N N . ALA A 1 102 ? 15.549 1.209 -7.376 1.00 85.19 102 ALA A N 1
ATOM 826 C CA . ALA A 1 102 ? 15.888 2.628 -7.340 1.00 85.19 102 ALA A CA 1
ATOM 827 C C . ALA A 1 102 ? 14.679 3.554 -7.138 1.00 85.19 102 ALA A C 1
ATOM 829 O O . ALA A 1 102 ? 14.793 4.567 -6.450 1.00 85.19 102 ALA A O 1
ATOM 830 N N . ARG A 1 103 ? 13.531 3.257 -7.762 1.00 86.31 103 ARG A N 1
ATOM 831 C CA . ARG A 1 103 ? 12.395 4.201 -7.853 1.00 86.31 103 ARG A CA 1
ATOM 832 C C . ARG A 1 103 ? 11.155 3.760 -7.088 1.00 86.31 103 ARG A C 1
ATOM 834 O O . ARG A 1 103 ? 10.248 4.578 -6.900 1.00 86.31 103 ARG A O 1
ATOM 841 N N . GLY A 1 104 ? 11.111 2.487 -6.717 1.00 91.06 104 GLY A N 1
ATOM 842 C CA . GLY A 1 104 ? 10.003 1.827 -6.056 1.00 91.06 104 GLY A CA 1
ATOM 843 C C . GLY A 1 104 ? 10.324 1.512 -4.605 1.00 91.06 104 GLY A C 1
ATOM 844 O O . GLY A 1 104 ? 9.908 2.246 -3.714 1.00 91.06 104 GLY A O 1
ATOM 845 N N . TYR A 1 105 ? 11.067 0.431 -4.386 1.00 95.50 105 TYR A N 1
ATOM 846 C CA . TYR A 1 105 ? 11.392 -0.105 -3.068 1.00 95.50 105 TYR A CA 1
ATOM 847 C C . TYR A 1 105 ? 12.056 0.938 -2.164 1.00 95.50 105 TYR A C 1
ATOM 849 O O . TYR A 1 105 ? 11.500 1.285 -1.127 1.00 95.50 105 TYR A O 1
ATOM 857 N N . LYS A 1 106 ? 13.193 1.521 -2.580 1.00 94.56 106 LYS A N 1
ATOM 858 C CA . LYS A 1 106 ? 13.911 2.522 -1.767 1.00 94.56 106 LYS A CA 1
ATOM 859 C C . LYS A 1 106 ? 13.075 3.762 -1.454 1.00 94.56 106 LYS A C 1
ATOM 861 O O . LYS A 1 106 ? 13.232 4.339 -0.385 1.00 94.56 106 LYS A O 1
ATOM 866 N N . ALA A 1 107 ? 12.188 4.164 -2.368 1.00 94.62 107 ALA A N 1
ATOM 867 C CA . ALA A 1 107 ? 11.326 5.321 -2.147 1.00 94.62 107 ALA A CA 1
ATOM 868 C C . ALA A 1 107 ? 10.354 5.069 -0.984 1.00 94.62 107 ALA A C 1
ATOM 870 O O . ALA A 1 107 ? 10.251 5.908 -0.102 1.00 94.62 107 ALA A O 1
ATOM 871 N N . PHE A 1 108 ? 9.713 3.898 -0.945 1.00 96.81 108 PHE A N 1
ATOM 872 C CA . PHE A 1 108 ? 8.804 3.534 0.146 1.00 96.81 108 PHE A CA 1
ATOM 873 C C . PHE A 1 108 ? 9.523 3.060 1.414 1.00 96.81 108 PHE A C 1
ATOM 875 O O . PHE A 1 108 ? 8.963 3.152 2.497 1.00 96.81 108 PHE A O 1
ATOM 882 N N . GLN A 1 109 ? 10.770 2.595 1.319 1.00 95.88 109 GLN A N 1
ATOM 883 C CA . GLN A 1 109 ? 11.565 2.241 2.498 1.00 95.88 109 GLN A CA 1
ATOM 884 C C . GLN A 1 109 ? 11.820 3.461 3.401 1.00 95.88 109 GLN A C 1
ATOM 886 O O . GLN A 1 109 ? 11.840 3.334 4.622 1.00 95.88 109 GLN A O 1
ATOM 891 N N . GLY A 1 110 ? 12.026 4.640 2.802 1.00 94.62 110 GLY A N 1
ATOM 892 C CA . GLY A 1 110 ? 12.196 5.901 3.531 1.00 94.62 110 GLY A CA 1
ATOM 893 C C . GLY A 1 110 ? 10.898 6.665 3.805 1.00 94.62 110 GLY A C 1
ATOM 894 O O . GLY A 1 110 ? 10.948 7.651 4.531 1.00 94.62 110 GLY A O 1
ATOM 895 N N . ASP A 1 111 ? 9.780 6.233 3.219 1.00 96.56 111 ASP A N 1
ATOM 896 C CA . ASP A 1 111 ? 8.466 6.885 3.280 1.00 96.56 111 ASP A CA 1
ATOM 897 C C . ASP A 1 111 ? 7.352 5.816 3.183 1.00 96.56 111 ASP A C 1
ATOM 899 O O . ASP A 1 111 ? 6.756 5.622 2.115 1.00 96.56 111 ASP A O 1
ATOM 903 N N . PRO A 1 112 ? 7.097 5.054 4.268 1.00 96.81 112 PRO A N 1
ATOM 904 C CA . PRO A 1 112 ? 6.225 3.876 4.229 1.00 96.81 112 PRO A CA 1
ATOM 905 C C . PRO A 1 112 ? 4.765 4.177 3.863 1.00 96.81 112 PRO A C 1
ATOM 907 O O . PRO A 1 112 ? 4.075 3.293 3.352 1.00 96.81 112 PRO A O 1
ATOM 910 N N . TYR A 1 113 ? 4.315 5.417 4.084 1.00 96.25 113 TYR A N 1
ATOM 911 C CA . TYR A 1 113 ? 2.939 5.878 3.848 1.00 96.25 113 TYR A CA 1
ATOM 912 C C . TYR A 1 113 ? 2.797 6.723 2.572 1.00 96.25 113 TYR A C 1
ATOM 914 O O . TYR A 1 113 ? 1.685 7.073 2.163 1.00 96.25 113 TYR A O 1
ATOM 922 N N . GLY A 1 114 ? 3.908 7.012 1.885 1.00 94.56 114 GLY A N 1
ATOM 923 C CA . GLY A 1 114 ? 3.934 7.781 0.640 1.00 94.56 114 GLY A CA 1
ATOM 924 C C . GLY A 1 114 ? 3.540 9.249 0.806 1.00 94.56 114 GLY A C 1
ATOM 925 O O . GLY A 1 114 ? 3.004 9.848 -0.130 1.00 94.56 114 GLY A O 1
ATOM 926 N N . THR A 1 115 ? 3.743 9.804 1.998 1.00 93.00 115 THR A N 1
ATOM 927 C CA . THR A 1 115 ? 3.361 11.174 2.370 1.00 93.00 115 THR A CA 1
ATOM 928 C C . THR A 1 115 ? 4.514 12.164 2.236 1.00 93.00 115 THR A C 1
ATOM 930 O O . THR A 1 115 ? 4.294 13.372 2.268 1.00 93.00 115 THR A O 1
ATOM 933 N N . GLY A 1 116 ? 5.744 11.681 2.060 1.00 93.25 116 GLY A N 1
ATOM 934 C CA . GLY A 1 116 ? 6.920 12.504 1.820 1.00 93.25 116 GLY A CA 1
ATOM 935 C C . GLY A 1 116 ? 6.902 13.179 0.446 1.00 93.25 116 GLY A C 1
ATOM 936 O O . GLY A 1 116 ? 6.257 12.724 -0.502 1.00 93.25 116 GLY A O 1
ATOM 937 N N . THR A 1 117 ? 7.672 14.262 0.311 1.00 93.38 117 THR A N 1
ATOM 938 C CA . THR A 1 117 ? 7.647 15.178 -0.845 1.00 93.38 117 THR A CA 1
ATOM 939 C C . THR A 1 117 ? 7.722 14.471 -2.201 1.00 93.38 117 THR A C 1
ATOM 941 O O . THR A 1 117 ? 6.976 14.802 -3.121 1.00 93.38 117 THR A O 1
ATOM 944 N N . LEU A 1 118 ? 8.605 13.475 -2.345 1.00 94.12 118 LEU A N 1
ATOM 945 C CA . LEU A 1 118 ? 8.802 12.763 -3.611 1.00 94.12 118 LEU A CA 1
ATOM 946 C C . LEU A 1 118 ? 7.582 11.917 -4.006 1.00 94.12 118 LEU A C 1
ATOM 948 O O . LEU A 1 118 ? 7.177 11.930 -5.171 1.00 94.12 118 LEU A O 1
ATOM 952 N N . LEU A 1 119 ? 7.038 11.130 -3.074 1.00 94.69 119 LEU A N 1
ATOM 953 C CA . LEU A 1 119 ? 5.914 10.239 -3.359 1.00 94.69 119 LEU A CA 1
ATOM 954 C C . LEU A 1 119 ? 4.606 11.025 -3.452 1.00 94.69 119 LEU A C 1
ATOM 956 O O . LEU A 1 119 ? 3.835 10.778 -4.379 1.00 94.69 119 LEU A O 1
ATOM 960 N N . GLN A 1 120 ? 4.421 12.052 -2.621 1.00 92.81 120 GLN A N 1
ATOM 961 C CA . GLN A 1 120 ? 3.298 12.977 -2.735 1.00 92.81 120 GLN A CA 1
ATOM 962 C C . GLN A 1 120 ? 3.285 13.682 -4.100 1.00 92.81 120 GLN A C 1
ATOM 964 O O . GLN A 1 120 ? 2.253 13.691 -4.768 1.00 92.81 120 GLN A O 1
ATOM 969 N N . ALA A 1 121 ? 4.423 14.195 -4.582 1.00 93.75 121 ALA A N 1
ATOM 970 C CA . ALA A 1 121 ? 4.496 14.807 -5.911 1.00 93.75 121 ALA A CA 1
ATOM 971 C C . ALA A 1 121 ? 4.112 13.818 -7.028 1.00 93.75 121 ALA A C 1
ATOM 973 O O . ALA A 1 121 ? 3.391 14.178 -7.960 1.00 93.75 121 ALA A O 1
ATOM 974 N N . LYS A 1 122 ? 4.527 12.545 -6.919 1.00 93.81 122 LYS A N 1
ATOM 975 C CA . LYS A 1 122 ? 4.093 11.489 -7.851 1.00 93.81 122 LYS A CA 1
ATOM 976 C C . LYS A 1 122 ? 2.588 11.225 -7.762 1.00 93.81 122 LYS A C 1
ATOM 978 O O . LYS A 1 122 ? 1.972 11.037 -8.807 1.00 93.81 122 LYS A O 1
ATOM 983 N N . ARG A 1 123 ? 2.006 11.200 -6.555 1.00 94.25 123 ARG A N 1
ATOM 984 C CA . ARG A 1 123 ? 0.556 11.046 -6.347 1.00 94.25 123 ARG A CA 1
ATOM 985 C C . ARG A 1 123 ? -0.206 12.180 -7.032 1.00 94.25 123 ARG A C 1
ATOM 987 O O . ARG A 1 123 ? -1.075 11.916 -7.859 1.00 94.25 123 ARG A O 1
ATOM 994 N N . GLN A 1 124 ? 0.177 13.427 -6.763 1.00 92.62 124 GLN A N 1
ATOM 995 C CA . GLN A 1 124 ? -0.435 14.622 -7.356 1.00 92.62 124 GLN A CA 1
ATOM 996 C C . GLN A 1 124 ? -0.333 14.606 -8.889 1.00 92.62 124 GLN A C 1
ATOM 998 O O . GLN A 1 124 ? -1.325 14.812 -9.584 1.00 92.62 124 GLN A O 1
ATOM 1003 N N . GLY A 1 125 ? 0.834 14.241 -9.436 1.00 94.69 125 GLY A N 1
ATOM 1004 C CA . GLY A 1 125 ? 1.029 14.087 -10.883 1.00 94.69 125 GLY A CA 1
ATOM 1005 C C . GLY A 1 125 ? 0.180 12.986 -11.537 1.00 94.69 125 GLY A C 1
ATOM 1006 O O . GLY A 1 125 ? 0.037 12.972 -12.756 1.00 94.69 125 GLY A O 1
ATOM 1007 N N . ARG A 1 126 ? -0.398 12.073 -10.746 1.00 93.50 126 ARG A N 1
ATOM 1008 C CA . ARG A 1 126 ? -1.338 11.024 -11.185 1.00 93.50 126 ARG A CA 1
ATOM 1009 C C . ARG A 1 126 ? -2.798 11.377 -10.894 1.00 93.50 126 ARG A C 1
ATOM 1011 O O . ARG A 1 126 ? -3.666 10.525 -11.043 1.00 93.50 126 ARG A O 1
ATOM 1018 N N . GLY A 1 127 ? -3.067 12.617 -10.489 1.00 89.19 127 GLY A N 1
ATOM 1019 C CA . GLY A 1 127 ? -4.414 13.106 -10.214 1.00 89.19 127 GLY A CA 1
ATOM 1020 C C . GLY A 1 127 ? -4.912 12.845 -8.794 1.00 89.19 127 GLY A C 1
ATOM 1021 O O . GLY A 1 127 ? -6.105 13.014 -8.557 1.00 89.19 127 GLY A O 1
ATOM 1022 N N . TRP A 1 128 ? -4.041 12.463 -7.850 1.00 87.94 128 TRP A N 1
ATOM 1023 C CA . TRP A 1 128 ? -4.413 12.416 -6.433 1.00 87.94 128 TRP A CA 1
ATOM 1024 C C . TRP A 1 128 ? -4.863 13.788 -5.946 1.00 87.94 128 TRP A C 1
ATOM 1026 O O . TRP A 1 128 ? -4.215 14.790 -6.235 1.00 87.94 128 TRP A O 1
ATOM 1036 N N . ARG A 1 129 ? -5.937 13.821 -5.161 1.00 80.44 129 ARG A N 1
ATOM 1037 C CA . ARG A 1 129 ? -6.448 15.016 -4.493 1.00 80.44 129 ARG A CA 1
ATOM 1038 C C . ARG A 1 129 ? -6.653 14.702 -3.022 1.00 80.44 129 ARG A C 1
ATOM 1040 O O . ARG A 1 129 ? -7.073 13.599 -2.692 1.00 80.44 129 ARG A O 1
ATOM 1047 N N . ASN A 1 130 ? -6.388 15.667 -2.147 1.00 71.06 130 ASN A N 1
ATOM 1048 C CA . ASN A 1 130 ? -6.453 15.452 -0.695 1.00 71.06 130 ASN A CA 1
ATOM 1049 C C . ASN A 1 130 ? -7.869 15.067 -0.228 1.00 71.06 130 ASN A C 1
ATOM 1051 O O . ASN A 1 130 ? -8.025 14.344 0.747 1.00 71.06 130 ASN A O 1
ATOM 1055 N N . GLU A 1 131 ? -8.914 15.458 -0.967 1.00 68.25 131 GLU A N 1
ATOM 1056 C CA . GLU A 1 131 ? -10.290 15.003 -0.724 1.00 68.25 131 GLU A CA 1
ATOM 1057 C C . GLU A 1 131 ? -10.459 13.472 -0.765 1.00 68.25 131 GLU A C 1
ATOM 1059 O O . GLU A 1 131 ? -11.385 12.945 -0.146 1.00 68.25 131 GLU A O 1
ATOM 1064 N N . TYR A 1 132 ? -9.550 12.749 -1.433 1.00 70.62 132 TYR A N 1
ATOM 1065 C CA . TYR A 1 132 ? -9.576 11.292 -1.507 1.00 70.62 132 TYR A CA 1
ATOM 1066 C C . TYR A 1 132 ? -9.179 10.591 -0.205 1.00 70.62 132 TYR A C 1
ATOM 1068 O O . TYR A 1 132 ? -9.522 9.426 -0.013 1.00 70.62 132 TYR A O 1
ATOM 1076 N N . GLU A 1 133 ? -8.532 11.289 0.728 1.00 65.88 133 GLU A N 1
ATOM 1077 C CA . GLU A 1 133 ? -8.228 10.752 2.062 1.00 65.88 133 GLU A CA 1
ATOM 1078 C C . GLU A 1 133 ? -9.515 10.414 2.828 1.00 65.88 133 GLU A C 1
ATOM 1080 O O . GLU A 1 133 ? -9.559 9.449 3.585 1.00 65.88 133 GLU A O 1
ATOM 1085 N N . ASN A 1 134 ? -10.608 11.126 2.528 1.00 70.75 134 ASN A N 1
ATOM 1086 C CA . ASN A 1 134 ? -11.899 10.946 3.183 1.00 70.75 134 ASN A CA 1
ATOM 1087 C C . ASN A 1 134 ? -12.816 9.917 2.506 1.00 70.75 134 ASN A C 1
ATOM 1089 O O . ASN A 1 134 ?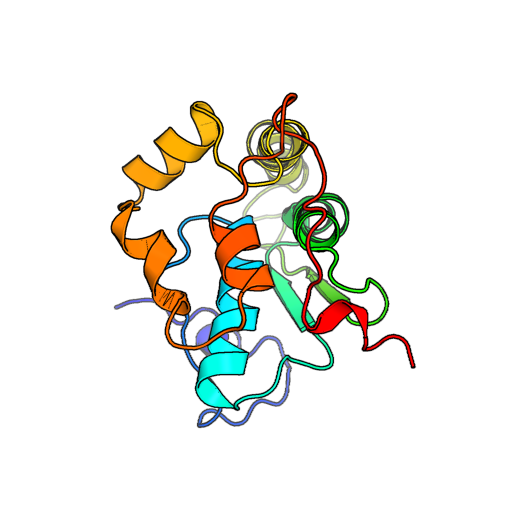 -13.913 9.672 3.012 1.00 70.75 134 ASN A O 1
ATOM 1093 N N . LEU A 1 135 ? -12.400 9.307 1.383 1.00 73.62 135 LEU A N 1
ATOM 1094 C CA . LEU A 1 135 ? -13.232 8.363 0.613 1.00 73.62 135 LEU A CA 1
ATOM 1095 C C . LEU A 1 135 ? -13.773 7.221 1.467 1.00 73.62 135 LEU A C 1
ATOM 1097 O O . LEU A 1 135 ? -14.863 6.706 1.214 1.00 73.62 135 LEU A O 1
ATOM 1101 N N . TRP A 1 136 ? -13.004 6.824 2.475 1.00 77.25 136 TRP A N 1
ATOM 1102 C CA . TRP A 1 136 ? -13.304 5.655 3.274 1.00 77.25 136 TRP A CA 1
ATOM 1103 C C . TRP A 1 136 ? -13.891 5.995 4.651 1.00 77.25 136 TRP A C 1
ATOM 1105 O O . TRP A 1 136 ? -14.541 5.133 5.234 1.00 77.25 136 TRP A O 1
ATOM 1115 N N . ASN A 1 137 ? -13.794 7.241 5.133 1.00 71.00 137 ASN A N 1
ATOM 1116 C CA . ASN A 1 137 ? -14.158 7.640 6.507 1.00 71.00 137 ASN A CA 1
ATOM 1117 C C . ASN A 1 137 ? -15.587 7.254 6.920 1.00 71.00 137 ASN A C 1
ATOM 1119 O O . ASN A 1 137 ? -15.830 6.904 8.068 1.00 71.00 137 ASN A O 1
ATOM 1123 N N . ALA A 1 138 ? -16.546 7.274 5.990 1.00 59.25 138 ALA A N 1
ATOM 1124 C CA . ALA A 1 138 ? -17.945 6.946 6.280 1.00 59.25 138 ALA A CA 1
ATOM 1125 C C . ALA A 1 138 ? -18.207 5.441 6.519 1.00 59.25 138 ALA A C 1
ATOM 1127 O O . ALA A 1 138 ? -19.331 5.054 6.838 1.00 59.25 138 ALA A O 1
ATOM 1128 N N . THR A 1 139 ? -17.208 4.573 6.314 1.00 58.97 139 THR A N 1
ATOM 1129 C CA . THR A 1 139 ? -17.414 3.118 6.198 1.00 58.97 139 THR A CA 1
ATOM 1130 C C . THR A 1 139 ? -16.551 2.289 7.155 1.00 58.97 139 THR A C 1
ATOM 1132 O O . THR A 1 139 ? -16.707 1.071 7.191 1.00 58.97 139 THR A O 1
ATOM 1135 N N . ILE A 1 140 ? -15.657 2.894 7.937 1.00 68.62 140 ILE A N 1
ATOM 1136 C CA . ILE A 1 140 ? -14.621 2.188 8.712 1.00 68.62 140 ILE A CA 1
ATOM 1137 C C . ILE A 1 140 ? -14.366 2.888 10.051 1.00 68.62 140 ILE A C 1
ATOM 1139 O O . ILE A 1 140 ? -14.495 4.101 10.146 1.00 68.62 140 ILE A O 1
ATOM 1143 N N . GLY A 1 141 ? -14.055 2.105 11.091 1.00 72.50 141 GLY A N 1
ATOM 1144 C CA . GLY A 1 141 ? -13.837 2.619 12.450 1.00 72.50 141 GLY A CA 1
ATOM 1145 C C . GLY A 1 141 ? -12.594 3.507 12.587 1.00 72.50 141 GLY A C 1
ATOM 1146 O O . GLY A 1 141 ? -11.708 3.482 11.730 1.00 72.50 141 GLY A O 1
ATOM 1147 N N . ASP A 1 142 ? -12.528 4.238 13.702 1.00 78.88 142 ASP A N 1
ATOM 1148 C CA . ASP A 1 142 ? -11.596 5.349 13.960 1.00 78.88 142 ASP A CA 1
ATOM 1149 C C . ASP A 1 142 ? -10.126 5.032 13.634 1.00 78.88 142 ASP A C 1
ATOM 1151 O O . ASP A 1 142 ? -9.462 5.808 12.948 1.00 78.88 142 ASP A O 1
ATOM 1155 N N . GLY A 1 143 ? -9.634 3.844 14.002 1.00 89.12 143 GLY A N 1
ATOM 1156 C CA . GLY A 1 143 ? -8.233 3.470 13.776 1.00 89.12 143 GLY A CA 1
ATOM 1157 C C . GLY A 1 143 ? -7.806 3.399 12.303 1.00 89.12 143 GLY A C 1
ATOM 1158 O O . GLY A 1 143 ? -6.644 3.643 11.988 1.00 89.12 143 GLY A O 1
ATOM 1159 N N . VAL A 1 144 ? -8.715 3.099 11.367 1.00 90.06 144 VAL A N 1
ATOM 1160 C CA . VAL A 1 144 ? -8.361 3.083 9.934 1.00 90.06 144 VAL A CA 1
ATOM 1161 C C . VAL A 1 144 ? -8.379 4.492 9.344 1.00 90.06 144 VAL A C 1
ATOM 1163 O O . VAL A 1 144 ? -7.542 4.808 8.501 1.00 90.06 144 VAL A O 1
ATOM 1166 N N . THR A 1 145 ? -9.292 5.347 9.804 1.00 89.12 145 THR A N 1
ATOM 1167 C CA . THR A 1 145 ? -9.314 6.771 9.440 1.00 89.12 145 THR A CA 1
ATOM 1168 C C . THR A 1 145 ? -8.012 7.454 9.865 1.00 89.12 145 THR A C 1
ATOM 1170 O O . THR A 1 145 ? -7.391 8.170 9.079 1.00 89.12 145 THR A O 1
ATOM 1173 N N . GLU A 1 146 ? -7.541 7.163 11.077 1.00 91.50 146 GLU A N 1
ATOM 1174 C CA . GLU A 1 146 ? -6.248 7.638 11.568 1.00 91.50 146 GLU A CA 1
ATOM 1175 C C . GLU A 1 146 ? -5.073 7.081 10.748 1.00 91.50 146 GLU A C 1
ATOM 1177 O O . GLU A 1 146 ? -4.186 7.846 10.372 1.00 91.50 146 GLU A O 1
ATOM 1182 N N . LEU A 1 147 ? -5.086 5.787 10.393 1.00 93.69 147 LEU A N 1
ATOM 1183 C CA . LEU A 1 147 ? -4.070 5.188 9.515 1.00 93.69 147 LEU A CA 1
ATOM 1184 C C . LEU A 1 147 ? -4.003 5.878 8.144 1.00 93.69 147 LEU A C 1
ATOM 1186 O O . LEU A 1 147 ? -2.910 6.095 7.629 1.00 93.69 147 LEU A O 1
ATOM 1190 N N . LEU A 1 148 ? -5.148 6.226 7.546 1.00 91.50 148 LEU A N 1
ATOM 1191 C CA . LEU A 1 148 ? -5.197 6.924 6.254 1.00 91.50 148 LEU A CA 1
ATOM 1192 C C . LEU A 1 148 ? -4.552 8.313 6.311 1.00 91.50 148 LEU A C 1
ATOM 1194 O O . LEU A 1 148 ? -4.005 8.768 5.310 1.00 91.50 148 LEU A O 1
ATOM 1198 N N . SER A 1 149 ? -4.595 8.952 7.480 1.00 90.00 149 SER A N 1
ATOM 1199 C CA . SER A 1 149 ? -3.993 10.267 7.730 1.00 90.00 149 SER A CA 1
ATOM 1200 C C . SER A 1 149 ? -2.570 10.174 8.296 1.00 90.00 149 SER A C 1
ATOM 1202 O O . SER A 1 149 ? -1.931 11.196 8.548 1.00 90.00 149 SER A O 1
ATOM 1204 N N . TRP A 1 150 ? -2.062 8.964 8.541 1.00 94.50 150 TRP A N 1
ATOM 1205 C CA . TRP A 1 150 ? -0.786 8.767 9.211 1.00 94.50 150 TRP A CA 1
ATOM 1206 C C . TRP A 1 150 ? 0.389 9.019 8.265 1.00 94.50 150 TRP A C 1
ATOM 1208 O O . TRP A 1 150 ? 0.510 8.408 7.205 1.00 94.50 150 TRP A O 1
ATOM 1218 N N . SER A 1 151 ? 1.300 9.892 8.692 1.00 94.31 151 SER A N 1
ATOM 1219 C CA . SER A 1 151 ? 2.464 10.315 7.909 1.00 94.31 151 SER A CA 1
ATOM 1220 C C . SER A 1 151 ? 3.789 9.761 8.434 1.00 94.31 151 SER A C 1
ATOM 1222 O O . SER A 1 151 ? 4.848 10.307 8.136 1.00 94.31 151 SER A O 1
ATOM 1224 N N . GLY A 1 152 ? 3.746 8.705 9.251 1.00 95.25 152 GLY A N 1
ATOM 1225 C CA . GLY A 1 152 ? 4.951 8.063 9.769 1.00 95.25 152 GLY A CA 1
ATOM 1226 C C . GLY A 1 152 ? 5.571 8.727 10.997 1.00 95.25 152 GLY A C 1
ATOM 1227 O O . GLY A 1 152 ? 6.762 8.572 11.183 1.00 95.25 152 GLY A O 1
ATOM 1228 N N . GLY A 1 153 ? 4.825 9.445 11.840 1.00 94.69 153 GLY A N 1
ATOM 1229 C CA . GLY A 1 153 ? 5.360 9.993 13.098 1.00 94.69 153 GLY A CA 1
ATOM 1230 C C . GLY A 1 153 ? 6.420 11.089 12.914 1.00 94.69 153 GLY A C 1
ATOM 1231 O O . GLY A 1 153 ? 6.358 11.856 11.955 1.00 94.69 153 GLY A O 1
ATOM 1232 N N . GLU A 1 154 ? 7.373 11.184 13.846 1.00 93.56 154 GLU A N 1
ATOM 1233 C CA . GLU A 1 154 ? 8.392 12.244 13.867 1.00 93.56 154 GLU A CA 1
ATOM 1234 C C . GLU A 1 154 ? 9.444 12.053 12.770 1.00 93.56 154 GLU A C 1
ATOM 1236 O O . GLU A 1 154 ? 9.849 13.018 12.120 1.00 93.56 154 GLU A O 1
ATOM 1241 N N . SER A 1 155 ? 9.886 10.812 12.540 1.00 93.69 155 SER A N 1
ATOM 1242 C CA . SER A 1 155 ? 10.901 10.507 11.524 1.00 93.69 155 SER A CA 1
ATOM 1243 C C . SER A 1 155 ? 10.320 10.271 10.125 1.00 93.69 155 SER A C 1
ATOM 1245 O O . SER A 1 155 ? 11.074 10.160 9.151 1.00 93.69 155 SER A O 1
ATOM 1247 N N . GLY A 1 156 ? 8.991 10.184 10.015 1.00 93.75 156 GLY A N 1
ATOM 1248 C CA . GLY A 1 156 ? 8.276 9.836 8.787 1.00 93.75 156 GLY A CA 1
ATOM 1249 C C . GLY A 1 156 ? 8.289 8.336 8.467 1.00 93.75 156 GLY A C 1
ATOM 1250 O O . GLY A 1 156 ? 7.942 7.947 7.352 1.00 93.75 156 GLY A O 1
ATOM 1251 N N . ARG A 1 157 ? 8.710 7.475 9.405 1.00 95.50 157 ARG A N 1
ATOM 1252 C CA . ARG A 1 157 ? 8.864 6.021 9.195 1.00 95.50 157 ARG A CA 1
ATOM 1253 C C . ARG A 1 157 ? 8.211 5.164 10.271 1.00 95.50 157 ARG A C 1
ATOM 1255 O O . ARG A 1 157 ? 8.217 3.940 10.163 1.00 95.50 157 ARG A O 1
ATOM 1262 N N . GLU A 1 158 ? 7.658 5.780 11.303 1.00 97.25 158 GLU A N 1
ATOM 1263 C CA . GLU A 1 158 ? 7.071 5.093 12.434 1.00 97.25 158 GLU A CA 1
ATOM 1264 C C . GLU A 1 158 ? 5.839 4.302 11.992 1.00 97.25 158 GLU A C 1
ATOM 1266 O O . GLU A 1 158 ? 5.000 4.761 11.208 1.00 97.25 158 GLU A O 1
ATOM 1271 N N . ILE A 1 159 ? 5.725 3.078 12.502 1.00 97.38 159 ILE A N 1
ATOM 1272 C CA . ILE A 1 159 ? 4.555 2.246 12.248 1.00 97.38 159 ILE A CA 1
ATOM 1273 C C . ILE A 1 159 ? 3.351 2.835 12.984 1.00 97.38 159 ILE A C 1
ATOM 1275 O O . ILE A 1 159 ? 3.474 3.240 14.139 1.00 97.38 159 ILE A O 1
ATOM 1279 N N . PHE A 1 160 ? 2.198 2.880 12.314 1.00 96.81 160 PHE A N 1
ATOM 1280 C CA . PHE A 1 160 ? 0.973 3.427 12.878 1.00 96.81 160 PHE A CA 1
ATOM 1281 C C . PHE A 1 160 ? 0.617 2.717 14.201 1.00 96.81 160 PHE A C 1
ATOM 1283 O O . PHE A 1 160 ? 0.444 1.488 14.201 1.00 96.81 160 PHE A O 1
ATOM 1290 N N . PRO A 1 161 ? 0.511 3.460 15.322 1.00 95.81 161 PRO A N 1
ATOM 1291 C CA . PRO A 1 161 ? 0.384 2.867 16.653 1.00 95.81 161 PRO A CA 1
ATOM 1292 C C . PRO A 1 161 ? -1.063 2.546 17.050 1.00 95.81 161 PRO A C 1
ATOM 1294 O O . PRO A 1 161 ? -1.274 1.764 17.976 1.00 95.81 161 PRO A O 1
ATOM 1297 N N . GLY A 1 162 ? -2.057 3.146 16.386 1.00 93.81 162 GLY A N 1
ATOM 1298 C CA . GLY A 1 162 ? -3.471 2.961 16.715 1.00 93.81 162 GLY A CA 1
ATOM 1299 C C . GLY A 1 162 ? -3.970 1.558 16.376 1.00 93.81 162 GLY A C 1
ATOM 1300 O O . GLY A 1 162 ? -3.419 0.885 15.505 1.00 93.81 162 GLY A O 1
ATOM 1301 N N . GLN A 1 163 ? -5.016 1.099 17.065 1.00 92.62 163 GLN A N 1
ATOM 1302 C CA . GLN A 1 163 ? -5.572 -0.244 16.884 1.00 92.62 163 GLN A CA 1
ATOM 1303 C C . GLN A 1 163 ? -6.217 -0.405 15.501 1.00 92.62 163 GLN A C 1
ATOM 1305 O O . GLN A 1 163 ? -7.032 0.419 15.089 1.00 92.62 163 GLN A O 1
ATOM 1310 N N . LEU A 1 164 ? -5.908 -1.505 14.810 1.00 93.38 164 LEU A N 1
ATOM 1311 C CA . LEU A 1 164 ? -6.467 -1.807 13.495 1.00 93.38 164 LEU A CA 1
ATOM 1312 C C . LEU A 1 164 ? -7.449 -2.985 13.563 1.00 93.38 164 LEU A C 1
ATOM 1314 O O . LEU A 1 164 ? -7.242 -3.924 14.337 1.00 93.38 164 LEU A O 1
ATOM 1318 N N . PRO A 1 165 ? -8.507 -3.002 12.732 1.00 91.50 165 PRO A N 1
ATOM 1319 C CA . PRO A 1 165 ? -9.521 -4.058 12.776 1.00 91.50 165 PRO A CA 1
ATOM 1320 C C . PRO A 1 165 ? -8.965 -5.471 12.556 1.00 91.50 165 PRO A C 1
ATOM 1322 O O . PRO A 1 165 ? -9.476 -6.440 13.119 1.00 91.50 165 PRO A O 1
ATOM 1325 N N . TRP A 1 166 ? -7.900 -5.598 11.760 1.00 91.81 166 TRP A N 1
ATOM 1326 C CA . TRP A 1 166 ? -7.253 -6.877 11.461 1.00 91.81 166 TRP A CA 1
ATOM 1327 C C . TRP A 1 166 ? -6.242 -7.337 12.519 1.00 91.81 166 TRP A C 1
ATOM 1329 O O . TRP A 1 166 ? -5.817 -8.491 12.459 1.00 91.81 166 TRP A O 1
ATOM 1339 N N . ASP A 1 167 ? -5.931 -6.527 13.536 1.00 88.88 167 ASP A N 1
ATOM 1340 C CA . ASP A 1 167 ? -5.032 -6.926 14.633 1.00 88.88 167 ASP A CA 1
ATOM 1341 C C . ASP A 1 167 ? -5.579 -8.116 15.435 1.00 88.88 167 ASP A C 1
ATOM 1343 O O . ASP A 1 167 ? -4.830 -8.924 15.980 1.00 88.88 167 ASP A O 1
ATOM 1347 N N . THR A 1 168 ? -6.906 -8.248 15.496 1.00 70.25 168 THR A N 1
AT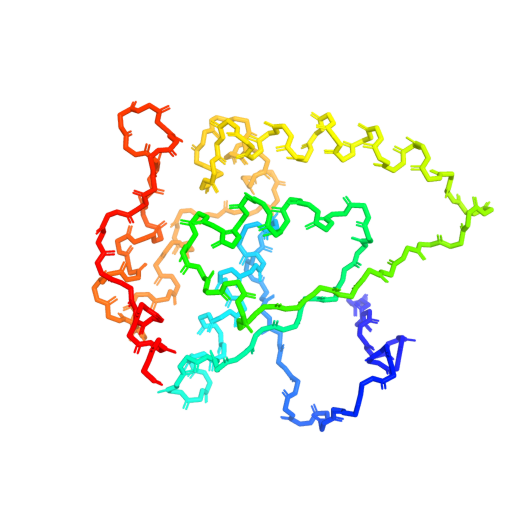OM 1348 C CA . THR A 1 168 ? -7.595 -9.261 16.313 1.00 70.25 168 THR A CA 1
ATOM 1349 C C . THR A 1 168 ? -7.802 -10.598 15.601 1.00 70.25 168 THR A C 1
ATOM 1351 O O . THR A 1 168 ? -8.161 -11.584 16.241 1.00 70.25 168 THR A O 1
ATOM 1354 N N . SER A 1 169 ? -7.500 -10.676 14.301 1.00 56.59 169 SER A N 1
ATOM 1355 C CA . SER A 1 169 ? -7.625 -11.896 13.483 1.00 56.59 169 SER A CA 1
ATOM 1356 C C . SER A 1 169 ? -6.548 -12.964 13.773 1.00 56.59 169 SER A C 1
ATOM 1358 O O . SER A 1 169 ? -6.330 -13.881 12.980 1.00 56.59 169 SER A O 1
ATOM 1360 N N . VAL A 1 170 ? -5.846 -12.835 14.906 1.00 43.56 170 VAL A N 1
ATOM 1361 C CA . VAL A 1 170 ? -4.790 -13.729 15.424 1.00 43.56 170 VAL A CA 1
ATOM 1362 C C . VAL A 1 170 ? -5.334 -14.750 16.436 1.00 43.56 170 VAL A C 1
ATOM 1364 O O . VAL A 1 170 ? -4.552 -15.405 17.113 1.00 43.56 170 VAL A O 1
ATOM 1367 N N . ARG A 1 171 ? -6.655 -14.906 16.555 1.00 33.78 171 ARG A N 1
ATOM 1368 C CA . ARG A 1 171 ? -7.243 -15.962 17.392 1.00 33.78 171 ARG A CA 1
ATOM 1369 C C . ARG A 1 171 ? -7.531 -17.222 16.596 1.00 33.78 171 ARG A C 1
ATOM 1371 O O . ARG A 1 171 ? -8.104 -17.085 15.494 1.00 33.78 171 ARG A O 1
#

Sequence (171 aa):
MIQDVAKDNQYFGIAVDPHRVVTEDHAVDSYQNLLFAILRFHAMTRRFPAHVAIISHDFKKNRFLELHAPAIRWPARNLTFKGVDPAEHVVRREVLDAGESARGYKAFQGDPYGTGTLLQAKRQGRGWRNEYENLWNATIGDGVTELLSWSGGESGREIFPGQLPWDTSVR

pLDDT: mean 88.56, std 11.29, range [33.78, 98.31]

Foldseek 3Di:
DPDPVCVVCVNVPDDDDPVPDDDDDQDLDDLCVVLVVQLVCCQVPVDGDQADEAEEAPLCVCVVQVFNCVLQVPDNVRYHYDHDHDDCVVPNPVVSNVCCVVPNNVCCQQASLLPDPVSVVSCVVSVDDPVVLCVRVVRDDDLVNVSSVDQQPPSSPNRRPGDDPNVPSPD

Organism: NCBI:txid116794

InterPro domains:
  IPR055323 Uncharacterized protein C57A10.07/YOR238W [PTHR28110] (5-167)

Radius of gyration: 16.4 Å; chains: 1; bounding box: 38×35×42 Å